Protein AF-A0A1S1YXN0-F1 (afdb_monomer_lite)

Secondary structure (DSSP, 8-state):
------TTHHHHTGGGGSEEEEEEEEEE--SSTT-PEEEEEEEEESSSTT-EEEEEEE-TTS-EEEEEEEEHHHHH--HHHHHTS-HHHHHHHHHHHHHHHHHHHHHHHHHHHHHHHHHHHH--

Radius of gyration: 16.88 Å; chains: 1; bounding box: 51×28×42 Å

Foldseek 3Di:
DDPPDDPPPVVLVVFQVAAFPDKDKDWDPAPDPPATKIWMWTWGHPDQQSTKIWIWIAGSVGDTPDIDIDRSCVQQNDVVVLVVDDPVVSVVSSVVSVVVVSVVVVVVVSVVVVCVVVVVVVVD

pLDDT: mean 74.27, std 15.24, range [34.53, 90.94]

Organism: Flammeovirga pacifica (NCBI:txid915059)

Structure (mmCIF, N/CA/C/O backbone):
data_AF-A0A1S1YXN0-F1
#
_entry.id   AF-A0A1S1YXN0-F1
#
loop_
_atom_site.group_PDB
_atom_site.id
_atom_site.type_symbol
_atom_site.label_atom_id
_atom_site.label_alt_id
_atom_site.label_comp_id
_atom_site.label_asym_id
_atom_site.label_entity_id
_atom_site.label_seq_id
_atom_site.pdbx_PDB_ins_code
_atom_site.Cartn_x
_atom_site.Cartn_y
_atom_site.Cartn_z
_atom_site.occupancy
_atom_site.B_iso_or_equiv
_atom_site.auth_seq_id
_atom_site.auth_comp_id
_atom_site.auth_asym_id
_atom_site.auth_atom_id
_atom_site.pdbx_PDB_model_num
ATOM 1 N N . MET A 1 1 ? -31.146 1.775 -7.530 1.00 36.19 1 MET A N 1
ATOM 2 C CA . MET A 1 1 ? -30.107 0.736 -7.660 1.00 36.19 1 MET A CA 1
ATOM 3 C C . MET A 1 1 ? -29.160 1.227 -8.745 1.00 36.19 1 MET A C 1
ATOM 5 O O . MET A 1 1 ? -29.503 1.141 -9.914 1.00 36.19 1 MET A O 1
ATOM 9 N N . LEU A 1 2 ? -28.087 1.917 -8.356 1.00 34.53 2 LEU A N 1
ATOM 10 C CA . LEU A 1 2 ? -27.076 2.428 -9.284 1.00 34.53 2 LEU A CA 1
ATOM 11 C C . LEU A 1 2 ? -25.987 1.359 -9.385 1.00 34.53 2 LEU A C 1
ATOM 13 O O . LEU A 1 2 ? -25.217 1.175 -8.450 1.00 34.53 2 LEU A O 1
ATOM 17 N N . LEU A 1 3 ? -26.014 0.612 -10.486 1.00 36.56 3 LEU A N 1
ATOM 18 C CA . LEU A 1 3 ? -24.945 -0.279 -10.923 1.00 36.56 3 LEU A CA 1
ATOM 19 C C . LEU A 1 3 ? -23.921 0.579 -11.671 1.00 36.56 3 LEU A C 1
ATOM 21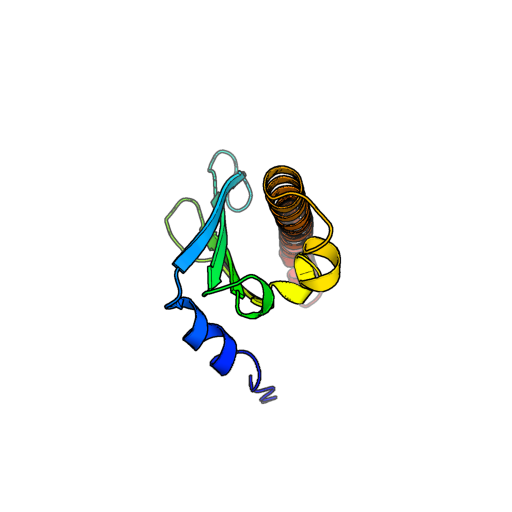 O O . LEU A 1 3 ? -24.098 0.865 -12.852 1.00 36.56 3 LEU A O 1
ATOM 25 N N . LEU A 1 4 ? -22.886 1.023 -10.963 1.00 37.34 4 LEU A N 1
ATOM 26 C CA . LEU A 1 4 ? -21.625 1.445 -11.567 1.00 37.34 4 LEU A CA 1
ATOM 27 C C . LEU A 1 4 ? -20.704 0.216 -11.519 1.00 37.34 4 LEU A C 1
ATOM 29 O O . LEU A 1 4 ? -19.921 0.078 -10.590 1.00 37.34 4 LEU A O 1
ATOM 33 N N . GLY A 1 5 ? -20.901 -0.733 -12.443 1.00 38.31 5 GLY A N 1
ATOM 34 C CA . GLY A 1 5 ? -19.952 -1.835 -12.663 1.00 38.31 5 GLY A CA 1
ATOM 35 C C . GLY A 1 5 ? -18.731 -1.269 -13.392 1.00 38.31 5 GLY A C 1
ATOM 36 O O . GLY A 1 5 ? -18.896 -0.642 -14.436 1.00 38.31 5 GLY A O 1
ATOM 37 N N . SER A 1 6 ? -17.551 -1.234 -12.772 1.00 39.12 6 SER A N 1
ATOM 38 C CA . SER A 1 6 ? -16.636 -2.366 -12.510 1.00 39.12 6 SER A CA 1
ATOM 39 C C . SER A 1 6 ? -15.951 -2.937 -1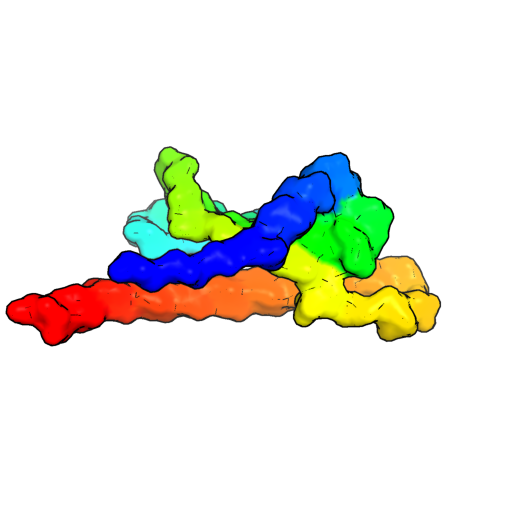3.759 1.00 39.12 6 SER A C 1
ATOM 41 O O . SER A 1 6 ? -15.451 -4.055 -13.723 1.00 39.12 6 SER A O 1
ATOM 43 N N . CYS A 1 7 ? -15.915 -2.195 -14.871 1.00 37.28 7 CYS A N 1
ATOM 44 C CA . CYS A 1 7 ? -15.257 -2.685 -16.086 1.00 37.28 7 CYS A CA 1
ATOM 45 C C . CYS A 1 7 ? -13.716 -2.637 -16.024 1.00 37.28 7 CYS A C 1
ATOM 47 O O . CYS A 1 7 ? -13.081 -3.249 -16.869 1.00 37.28 7 CYS A O 1
ATOM 49 N N . GLU A 1 8 ? -13.126 -1.937 -15.049 1.00 46.72 8 GLU A N 1
ATOM 50 C CA . GLU A 1 8 ? -11.663 -1.837 -14.878 1.00 46.72 8 GLU A CA 1
ATOM 51 C C . GLU A 1 8 ? -11.130 -2.756 -13.759 1.00 46.72 8 GLU A C 1
ATOM 53 O O . GLU A 1 8 ? -9.977 -3.167 -13.787 1.00 46.72 8 GLU A O 1
ATOM 58 N N . GLU A 1 9 ? -11.969 -3.151 -12.794 1.00 47.12 9 GLU A N 1
ATOM 59 C CA . GLU A 1 9 ? -11.536 -3.972 -11.649 1.00 47.12 9 GLU A CA 1
ATOM 60 C C . GLU A 1 9 ? -11.306 -5.453 -12.008 1.00 47.12 9 GLU A C 1
ATOM 62 O O . GLU A 1 9 ? -10.467 -6.111 -11.392 1.00 47.12 9 GLU A O 1
ATOM 67 N N . GLU A 1 10 ? -12.036 -5.995 -12.993 1.00 46.53 10 GLU A N 1
ATOM 68 C CA . GLU A 1 10 ? -11.924 -7.413 -13.384 1.00 46.53 10 GLU A CA 1
ATOM 69 C C . GLU A 1 10 ? -10.627 -7.739 -14.143 1.00 46.53 10 GLU A C 1
ATOM 71 O O . GLU A 1 10 ? -10.157 -8.879 -14.070 1.00 46.53 10 GLU A O 1
ATOM 76 N N . ASP A 1 11 ? -10.029 -6.768 -14.838 1.00 52.84 11 ASP A N 1
ATOM 77 C CA . ASP A 1 11 ? -8.782 -6.988 -15.580 1.00 52.84 11 ASP A CA 1
ATOM 78 C C . ASP A 1 11 ? -7.558 -6.938 -14.650 1.00 52.84 11 ASP A C 1
ATOM 80 O O . ASP A 1 11 ? -6.704 -7.822 -14.725 1.00 52.84 11 ASP A O 1
ATOM 84 N N . LEU A 1 12 ? -7.540 -6.030 -13.667 1.00 52.97 12 LEU A N 1
ATOM 85 C CA . LEU A 1 12 ? -6.438 -5.895 -12.700 1.00 52.97 12 LEU A CA 1
ATOM 86 C C . LEU A 1 12 ? -6.247 -7.130 -11.809 1.00 52.97 12 LEU A C 1
ATOM 88 O O . LEU A 1 12 ? -5.135 -7.439 -11.381 1.00 52.97 12 LEU A O 1
ATOM 92 N N . GLN A 1 13 ? -7.321 -7.873 -11.526 1.00 52.06 13 GLN A N 1
ATOM 93 C CA . GLN A 1 13 ? -7.235 -9.085 -10.707 1.00 52.06 13 GLN A CA 1
ATOM 94 C C . GLN A 1 13 ? -6.552 -10.262 -11.420 1.00 52.06 13 GLN A C 1
ATOM 96 O O . GLN A 1 13 ? -6.026 -11.151 -10.744 1.00 52.06 13 GLN A O 1
ATOM 101 N N . LYS A 1 14 ? -6.533 -10.305 -12.761 1.00 51.06 14 LYS A N 1
ATOM 102 C CA . LYS A 1 14 ? -5.852 -11.382 -13.506 1.00 51.06 14 LYS A CA 1
ATOM 103 C C . LYS A 1 14 ? -4.330 -11.300 -13.402 1.00 51.06 14 LYS A C 1
ATOM 105 O O . LYS A 1 14 ? -3.685 -12.354 -13.390 1.00 51.06 14 LYS A O 1
ATOM 110 N N . ASP A 1 15 ? -3.789 -10.096 -13.248 1.00 54.06 15 ASP A N 1
ATOM 111 C CA . ASP A 1 15 ? -2.344 -9.831 -13.231 1.00 54.06 15 ASP A CA 1
ATOM 112 C C . ASP A 1 15 ? -1.689 -10.097 -11.862 1.00 54.06 15 ASP A C 1
ATOM 114 O O . ASP A 1 15 ? -0.467 -10.183 -11.736 1.00 54.06 15 ASP A O 1
ATOM 118 N N . LEU A 1 16 ? -2.492 -10.396 -10.833 1.00 59.09 16 LEU A N 1
ATOM 119 C CA . LEU A 1 16 ? -2.017 -10.832 -9.510 1.00 59.09 16 LEU A CA 1
ATOM 120 C C . LEU A 1 16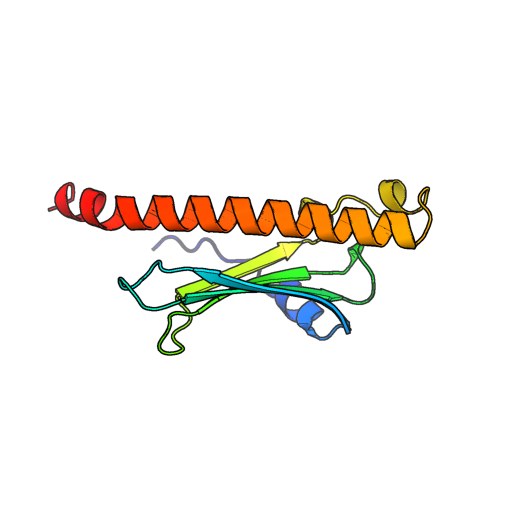 ? -1.324 -12.208 -9.512 1.00 59.09 16 LEU A C 1
ATOM 122 O O . LEU A 1 16 ? -0.775 -12.616 -8.490 1.00 59.09 16 LEU A O 1
ATOM 126 N N . ASN A 1 17 ? -1.355 -12.943 -10.628 1.00 60.47 17 ASN A N 1
ATOM 127 C CA . ASN A 1 17 ? -0.633 -14.212 -10.780 1.00 60.47 17 ASN A CA 1
ATOM 128 C C . ASN A 1 17 ? 0.845 -14.035 -11.188 1.00 60.47 17 ASN A C 1
ATOM 130 O O . ASN A 1 17 ? 1.546 -15.039 -11.341 1.00 60.47 17 ASN A O 1
ATOM 134 N N . GLY A 1 18 ? 1.306 -12.796 -11.391 1.00 64.88 18 GLY A N 1
ATOM 135 C CA . GLY A 1 18 ? 2.697 -12.470 -11.712 1.00 64.88 18 GLY A CA 1
ATOM 136 C C . GLY A 1 18 ? 3.670 -12.650 -10.539 1.00 64.88 18 GLY A C 1
ATOM 137 O O . GLY A 1 18 ? 3.316 -13.096 -9.444 1.00 64.88 18 GLY A O 1
ATOM 138 N N . SER A 1 19 ? 4.936 -12.293 -10.760 1.00 75.25 19 SER A N 1
ATOM 139 C CA . SER A 1 19 ? 5.947 -12.323 -9.697 1.00 75.25 19 SER A CA 1
ATOM 140 C C . SER A 1 19 ? 5.738 -11.169 -8.716 1.00 75.25 19 SER A C 1
ATOM 142 O O . SER A 1 19 ? 5.420 -10.051 -9.112 1.00 75.25 19 SER A O 1
ATOM 144 N N . VAL A 1 20 ? 5.950 -11.413 -7.420 1.00 79.12 20 VAL A N 1
ATOM 145 C CA . VAL A 1 20 ? 5.941 -10.333 -6.424 1.00 79.12 20 VAL A CA 1
ATOM 146 C C . VAL A 1 20 ? 7.227 -9.528 -6.575 1.00 79.12 20 VAL A C 1
ATOM 148 O O . VAL A 1 20 ? 8.309 -10.001 -6.224 1.00 79.12 20 VAL A O 1
ATOM 151 N N . LEU A 1 21 ? 7.100 -8.311 -7.093 1.00 77.25 21 LEU A N 1
ATOM 152 C CA . LEU A 1 21 ? 8.213 -7.389 -7.316 1.00 77.25 21 LEU A CA 1
ATOM 153 C C . LEU A 1 21 ? 8.575 -6.642 -6.032 1.00 77.25 21 LEU A C 1
ATOM 155 O O . LEU A 1 21 ? 9.743 -6.373 -5.758 1.00 77.25 21 LEU A O 1
ATOM 159 N N . TYR A 1 22 ? 7.568 -6.321 -5.220 1.00 79.88 22 TYR A N 1
ATOM 160 C CA . TYR A 1 22 ? 7.748 -5.592 -3.974 1.00 79.88 22 TYR A CA 1
ATOM 161 C C . TYR A 1 22 ? 6.622 -5.903 -2.990 1.00 79.88 22 TYR A C 1
ATOM 163 O O . TYR A 1 22 ? 5.474 -6.125 -3.367 1.00 79.88 22 TYR A O 1
ATOM 171 N N . THR A 1 23 ? 6.923 -5.904 -1.696 1.00 83.56 23 THR A N 1
ATOM 172 C CA . THR A 1 23 ? 5.900 -5.959 -0.648 1.00 83.56 23 THR A CA 1
ATOM 173 C C . THR A 1 23 ? 6.347 -5.137 0.540 1.00 83.56 23 THR A C 1
ATOM 175 O O . THR A 1 23 ? 7.473 -5.281 1.021 1.00 83.56 23 THR A O 1
ATOM 178 N N . LYS A 1 24 ? 5.435 -4.323 1.067 1.00 84.44 24 LYS A N 1
ATOM 179 C CA . LYS A 1 24 ? 5.628 -3.628 2.332 1.00 84.44 24 LYS A CA 1
ATOM 180 C C . LYS A 1 24 ? 4.436 -3.816 3.238 1.00 84.44 24 LYS A C 1
ATOM 182 O O . LYS A 1 24 ? 3.286 -3.746 2.816 1.00 84.44 24 LYS A O 1
ATOM 187 N N . LYS A 1 25 ? 4.756 -4.021 4.510 1.00 86.00 25 LYS A N 1
ATOM 188 C CA . LYS A 1 25 ? 3.810 -4.160 5.605 1.00 86.00 25 LYS A CA 1
ATOM 189 C C . LYS A 1 25 ? 4.207 -3.219 6.733 1.00 86.00 25 LYS A C 1
ATOM 191 O O . LYS A 1 25 ? 5.383 -3.144 7.086 1.00 86.00 25 LYS A O 1
ATOM 196 N N . TYR A 1 26 ? 3.231 -2.541 7.319 1.00 83.62 26 TYR A N 1
ATOM 197 C CA . TYR A 1 26 ? 3.403 -1.794 8.559 1.00 83.62 26 TYR A CA 1
ATOM 198 C C . TYR A 1 26 ? 2.159 -1.907 9.439 1.00 83.62 26 TYR A C 1
ATOM 200 O O . TYR A 1 26 ? 1.100 -2.377 9.019 1.00 83.62 26 TYR A O 1
ATOM 208 N N . GLU A 1 27 ? 2.326 -1.521 10.697 1.00 85.75 27 GLU A N 1
ATOM 209 C CA . GLU A 1 27 ? 1.336 -1.716 11.745 1.00 85.75 27 GLU A CA 1
ATOM 210 C C . GLU A 1 27 ? 0.947 -0.374 12.355 1.00 85.75 27 GLU A C 1
ATOM 212 O O . GLU A 1 27 ? 1.808 0.432 12.713 1.00 85.75 27 GLU A O 1
ATOM 217 N N . LEU A 1 28 ? -0.357 -0.136 12.487 1.00 81.62 28 LEU A N 1
ATOM 218 C CA . LEU A 1 28 ? -0.882 1.100 13.055 1.00 81.62 28 LEU A CA 1
ATOM 219 C C . LEU A 1 28 ? -2.135 0.823 13.884 1.00 81.62 28 LEU A C 1
ATOM 221 O O . LEU A 1 28 ? -2.933 -0.055 13.572 1.00 81.62 28 LEU A O 1
ATOM 225 N N . THR A 1 29 ? -2.319 1.582 14.963 1.00 78.75 29 THR A N 1
ATOM 226 C CA . THR A 1 29 ? -3.544 1.514 15.768 1.00 78.75 29 THR A CA 1
ATOM 227 C C . THR A 1 29 ? -4.633 2.353 15.112 1.00 78.75 29 THR A C 1
ATOM 229 O O . THR A 1 29 ? -4.548 3.582 15.131 1.00 78.75 29 THR A O 1
ATOM 232 N N . TYR A 1 30 ? -5.665 1.709 14.570 1.00 77.62 30 TYR A N 1
ATOM 233 C CA . TYR A 1 30 ? -6.743 2.397 13.864 1.00 77.62 30 TYR A CA 1
ATOM 234 C C . TYR A 1 30 ? -8.139 1.962 14.349 1.00 77.62 30 TYR A C 1
ATOM 236 O O . TYR A 1 30 ? -8.933 2.797 14.780 1.00 77.62 30 TYR A O 1
ATOM 244 N N . SER A 1 31 ? -8.426 0.663 14.371 1.00 77.12 31 SER A N 1
ATOM 245 C CA . SER A 1 31 ? -9.740 0.096 14.688 1.00 77.12 31 SER A CA 1
ATOM 246 C C . SER A 1 31 ? -10.036 0.030 16.187 1.00 77.12 31 SER A C 1
ATOM 248 O O . SER A 1 31 ? -11.181 0.190 16.615 1.00 77.12 31 SER A O 1
ATOM 250 N N . LYS A 1 32 ? -9.013 -0.226 17.010 1.00 77.94 32 LYS A N 1
ATOM 251 C CA . LYS A 1 32 ? -9.144 -0.314 18.465 1.00 77.94 32 LYS A CA 1
ATOM 252 C C . LYS A 1 32 ? -7.889 0.216 19.149 1.00 77.94 32 LYS A C 1
ATOM 254 O O . LYS A 1 32 ? -6.800 -0.227 18.797 1.00 77.94 32 LYS A O 1
ATOM 259 N N . PRO A 1 33 ? -8.018 1.070 20.181 1.00 80.94 33 PRO A N 1
ATOM 260 C CA . PRO A 1 33 ? -6.875 1.520 20.964 1.00 80.94 33 PRO A CA 1
ATOM 261 C C . PRO A 1 33 ? -6.031 0.343 21.460 1.00 80.94 33 PRO A C 1
ATOM 263 O O . PRO A 1 33 ? -6.579 -0.647 21.954 1.00 80.94 33 PRO A O 1
ATOM 266 N N . LEU A 1 34 ? -4.706 0.478 21.360 1.00 85.62 34 LEU A N 1
ATOM 267 C CA . LEU A 1 34 ? -3.712 -0.508 21.808 1.00 85.62 34 LEU A CA 1
ATOM 268 C C . LEU A 1 34 ? -3.689 -1.827 21.017 1.00 85.62 34 LEU A C 1
ATOM 270 O O . LEU A 1 34 ? -3.014 -2.768 21.435 1.00 85.62 34 LEU A O 1
ATOM 274 N N . LYS A 1 35 ? -4.409 -1.926 19.895 1.00 86.38 35 LYS A N 1
ATOM 275 C CA . LYS A 1 35 ? -4.300 -3.054 18.967 1.00 86.38 35 LYS A CA 1
ATOM 276 C C . LYS A 1 35 ? -3.873 -2.563 17.596 1.00 86.38 35 LYS A C 1
ATOM 278 O O . LYS A 1 35 ? -4.334 -1.523 17.140 1.00 86.38 35 LYS A O 1
ATOM 283 N N . LEU A 1 36 ? -2.990 -3.325 16.967 1.00 84.81 36 LEU A N 1
ATOM 284 C CA . LEU A 1 36 ? -2.399 -2.974 15.687 1.00 84.81 36 LEU A CA 1
ATOM 285 C C . LEU A 1 36 ? -3.175 -3.628 14.552 1.00 84.81 36 LEU A C 1
ATOM 287 O O . LEU A 1 36 ? -3.359 -4.844 14.533 1.00 84.81 36 LEU A O 1
ATOM 291 N N . ASP A 1 37 ? -3.612 -2.805 13.613 1.00 86.19 37 ASP A N 1
ATOM 292 C CA . ASP A 1 37 ? -4.103 -3.236 12.318 1.00 86.19 37 ASP A CA 1
ATOM 293 C C . ASP A 1 37 ? -2.921 -3.297 11.346 1.00 86.19 37 ASP A C 1
ATOM 295 O O . ASP A 1 37 ? -1.953 -2.540 11.458 1.00 86.19 37 ASP A O 1
ATOM 299 N N . THR A 1 38 ? -2.985 -4.237 10.413 1.00 89.06 38 THR A N 1
ATOM 300 C CA . THR A 1 38 ? -1.979 -4.436 9.375 1.00 89.06 38 THR A CA 1
ATOM 301 C C . THR A 1 38 ? -2.370 -3.659 8.128 1.00 89.06 38 THR A C 1
ATOM 303 O O . THR A 1 38 ? -3.460 -3.850 7.598 1.00 89.06 38 THR A O 1
ATOM 306 N N . PHE A 1 39 ? -1.443 -2.849 7.633 1.00 88.38 39 PHE A N 1
ATOM 307 C CA . PHE A 1 39 ? -1.514 -2.184 6.340 1.00 88.38 39 PHE A CA 1
ATOM 308 C C . PHE A 1 39 ? -0.460 -2.823 5.442 1.00 88.38 39 PHE A C 1
ATOM 310 O O . PHE A 1 39 ? 0.702 -2.946 5.846 1.00 88.38 39 PHE A O 1
ATOM 317 N N . GLN A 1 40 ? -0.850 -3.259 4.250 1.00 88.00 40 GLN A N 1
ATOM 318 C CA . GLN A 1 40 ? 0.045 -3.964 3.338 1.00 88.00 40 GLN A CA 1
ATOM 319 C C . GLN A 1 40 ? -0.172 -3.498 1.904 1.00 88.00 40 GLN A C 1
ATOM 321 O O . GLN A 1 40 ? -1.310 -3.457 1.455 1.00 88.00 40 GLN A O 1
ATOM 326 N N . ALA A 1 41 ? 0.911 -3.212 1.179 1.00 86.81 41 ALA A N 1
ATOM 327 C CA . ALA A 1 41 ? 0.893 -3.139 -0.281 1.00 86.81 41 ALA A CA 1
ATOM 328 C C . ALA A 1 41 ? 1.828 -4.182 -0.882 1.00 86.81 41 ALA A C 1
ATOM 330 O O . ALA A 1 41 ? 2.944 -4.382 -0.391 1.00 86.81 41 ALA A O 1
ATOM 331 N N . SER A 1 42 ? 1.374 -4.811 -1.958 1.00 87.62 42 SER A N 1
ATOM 332 C CA . SER A 1 42 ? 2.116 -5.818 -2.709 1.00 87.62 42 SER A CA 1
ATOM 333 C C . SER A 1 42 ? 2.071 -5.446 -4.186 1.00 87.62 42 SER A C 1
ATOM 335 O O . SER A 1 42 ? 0.993 -5.333 -4.756 1.00 87.62 42 SER A O 1
ATOM 337 N N . LEU A 1 43 ? 3.232 -5.230 -4.789 1.00 85.56 43 LEU A N 1
ATOM 338 C CA . LEU A 1 43 ? 3.380 -4.980 -6.215 1.00 85.56 43 LEU A CA 1
ATO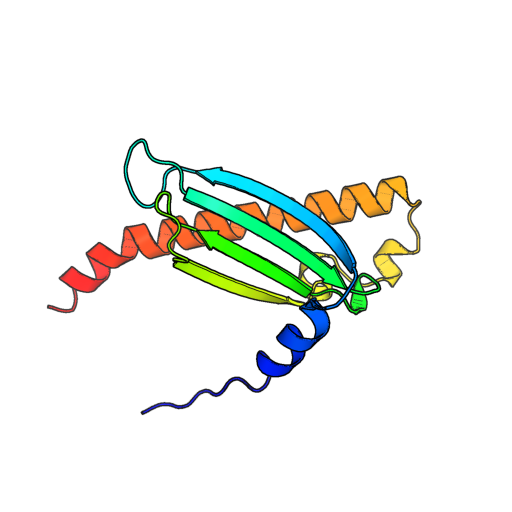M 339 C C . LEU A 1 43 ? 3.631 -6.316 -6.913 1.00 85.56 43 LEU A C 1
ATOM 341 O O . LEU A 1 43 ? 4.621 -6.985 -6.600 1.00 85.56 43 LEU A O 1
ATOM 345 N N . THR A 1 44 ? 2.749 -6.702 -7.829 1.00 86.62 44 THR A N 1
ATOM 346 C CA . THR A 1 44 ? 2.796 -8.008 -8.504 1.00 86.62 44 THR A CA 1
ATOM 347 C C . THR A 1 44 ? 2.681 -7.821 -10.008 1.00 86.62 44 THR A C 1
ATOM 349 O O . THR A 1 44 ? 1.818 -7.071 -10.445 1.00 86.62 44 THR A O 1
ATOM 352 N N . GLY A 1 45 ? 3.545 -8.470 -10.786 1.00 80.88 45 GLY A N 1
ATOM 353 C CA . GLY A 1 45 ? 3.572 -8.370 -12.248 1.00 80.88 45 GLY A CA 1
ATOM 354 C C . GLY A 1 45 ? 4.857 -8.947 -12.839 1.00 80.88 45 GLY A C 1
ATOM 355 O O . GLY A 1 45 ? 5.729 -9.417 -12.103 1.00 80.88 45 GLY A O 1
ATOM 356 N N . ASP A 1 46 ? 4.972 -8.918 -14.164 1.00 75.62 46 ASP A N 1
ATOM 357 C CA . ASP A 1 46 ? 6.183 -9.359 -14.873 1.00 75.62 46 ASP A CA 1
ATOM 358 C C . ASP A 1 46 ? 7.203 -8.217 -15.021 1.00 75.62 46 ASP A C 1
ATOM 360 O O . ASP A 1 46 ? 8.414 -8.437 -14.938 1.00 75.62 46 ASP A O 1
ATOM 364 N N . ASP A 1 47 ? 6.712 -6.989 -15.176 1.00 74.25 47 ASP A N 1
ATOM 365 C CA . ASP A 1 47 ? 7.475 -5.742 -15.199 1.00 74.25 47 ASP A CA 1
ATOM 366 C C . ASP A 1 47 ? 6.664 -4.604 -14.552 1.00 74.25 47 ASP A C 1
ATOM 368 O O . ASP A 1 47 ? 5.541 -4.811 -14.099 1.00 74.25 47 ASP A O 1
ATOM 372 N N . LEU A 1 48 ? 7.233 -3.397 -14.459 1.00 71.62 48 LEU A N 1
ATOM 373 C CA . LEU A 1 48 ? 6.573 -2.280 -13.773 1.00 71.62 48 LEU A CA 1
ATOM 374 C C . LEU A 1 48 ? 5.309 -1.797 -14.490 1.00 71.62 48 LEU A C 1
ATOM 376 O O . LEU A 1 48 ? 4.334 -1.471 -13.816 1.00 71.62 48 LEU A O 1
ATOM 380 N N . ASN A 1 49 ? 5.302 -1.811 -15.822 1.00 72.25 49 ASN A N 1
ATOM 381 C CA . ASN A 1 49 ? 4.164 -1.361 -16.628 1.00 72.25 49 ASN A CA 1
ATOM 382 C C . ASN A 1 49 ? 2.982 -2.334 -16.565 1.00 72.25 49 ASN A C 1
ATOM 384 O O . ASN A 1 49 ? 1.837 -1.927 -16.706 1.00 72.25 49 ASN A O 1
ATOM 388 N N . SER A 1 50 ? 3.266 -3.620 -16.376 1.00 77.62 50 SER A N 1
ATOM 389 C CA . SER A 1 50 ? 2.275 -4.688 -16.215 1.00 77.62 50 SER A CA 1
ATOM 390 C C . SER A 1 50 ? 2.013 -5.038 -14.752 1.00 77.62 50 SER A C 1
ATOM 392 O O . SER A 1 50 ? 1.318 -6.011 -14.462 1.00 77.62 50 SER A O 1
ATOM 394 N N . SER A 1 51 ? 2.594 -4.285 -13.813 1.00 84.38 51 SER A N 1
ATOM 395 C CA . SER A 1 51 ? 2.417 -4.567 -12.396 1.00 84.38 51 SER A CA 1
ATOM 396 C C . SER A 1 51 ? 1.184 -3.885 -11.822 1.00 84.38 51 SER A C 1
ATOM 398 O O . SER A 1 51 ? 0.827 -2.758 -12.162 1.00 84.38 51 SER A O 1
ATOM 400 N N . VAL A 1 52 ? 0.551 -4.583 -10.890 1.00 88.00 52 VAL A N 1
ATOM 401 C CA . VAL A 1 52 ? -0.579 -4.094 -10.113 1.00 88.00 52 VAL A CA 1
ATOM 402 C C . VAL A 1 52 ? -0.136 -3.967 -8.668 1.00 88.00 52 VAL A C 1
ATOM 404 O O . VAL A 1 52 ? 0.465 -4.878 -8.086 1.00 88.00 52 VAL A O 1
ATOM 407 N N . LEU A 1 53 ? -0.444 -2.823 -8.068 1.00 88.94 53 LEU A N 1
ATOM 408 C CA . LEU A 1 53 ? -0.297 -2.618 -6.642 1.00 88.94 53 LEU A CA 1
ATOM 409 C C . LEU A 1 53 ? -1.585 -3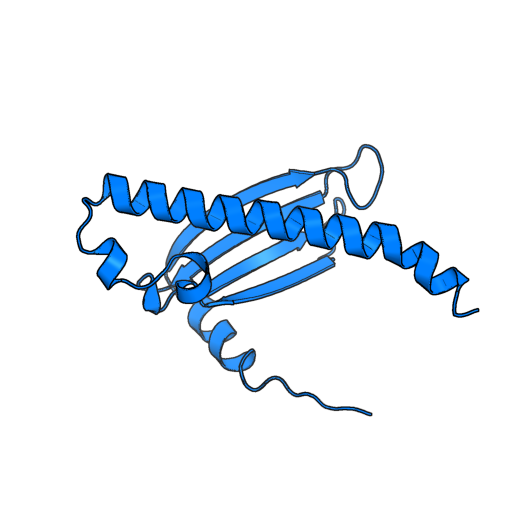.038 -5.932 1.00 88.94 53 LEU A C 1
ATOM 411 O O . LEU A 1 53 ? -2.634 -2.416 -6.072 1.00 88.94 53 LEU A O 1
ATOM 415 N N . HIS A 1 54 ? -1.484 -4.092 -5.132 1.00 90.75 54 HIS A N 1
ATOM 416 C CA . HIS A 1 54 ? -2.543 -4.583 -4.261 1.00 90.75 54 HIS A CA 1
ATOM 417 C C . HIS A 1 54 ? -2.359 -4.023 -2.856 1.00 90.75 54 HIS A C 1
ATOM 419 O O . HIS A 1 54 ? -1.419 -4.406 -2.156 1.00 90.75 54 HIS A O 1
ATOM 425 N N . PHE A 1 55 ? -3.245 -3.125 -2.432 1.00 88.75 55 PHE A N 1
ATOM 426 C CA . PHE A 1 55 ? -3.232 -2.531 -1.099 1.00 88.75 55 PHE A CA 1
ATOM 427 C C . PHE A 1 55 ? -4.376 -3.071 -0.238 1.00 88.75 55 PHE A C 1
ATOM 429 O O . PHE A 1 55 ? -5.527 -3.112 -0.660 1.00 88.75 55 PHE A O 1
ATOM 436 N N . THR A 1 56 ? -4.065 -3.461 0.997 1.00 88.88 56 THR A N 1
ATOM 437 C CA . THR A 1 56 ? -5.025 -4.030 1.944 1.00 88.88 56 THR A CA 1
ATOM 438 C C . THR A 1 56 ? -4.863 -3.454 3.342 1.00 88.88 56 THR A C 1
ATOM 440 O O . THR A 1 56 ? -3.763 -3.116 3.793 1.00 88.88 56 THR A O 1
ATOM 443 N N . ILE A 1 57 ? -5.984 -3.403 4.063 1.00 86.81 57 ILE A N 1
ATOM 444 C CA . ILE A 1 57 ? -6.017 -3.130 5.499 1.00 86.81 57 ILE A CA 1
ATOM 445 C C . ILE A 1 57 ? -6.716 -4.287 6.187 1.00 86.81 57 ILE A C 1
ATOM 447 O O . ILE A 1 57 ? -7.900 -4.544 5.968 1.00 86.81 57 ILE A O 1
ATOM 451 N N . THR A 1 58 ? -5.987 -4.959 7.066 1.00 89.25 58 THR A N 1
ATOM 452 C CA . THR A 1 58 ? -6.488 -6.070 7.868 1.00 89.25 58 THR A CA 1
ATOM 453 C C . THR A 1 58 ? -6.533 -5.655 9.327 1.00 89.25 58 THR A C 1
ATOM 455 O O . THR A 1 58 ? -5.526 -5.253 9.910 1.00 89.25 58 THR A O 1
ATOM 458 N N . ARG A 1 59 ? -7.705 -5.768 9.944 1.00 88.19 59 ARG A N 1
ATOM 459 C CA . ARG A 1 59 ? -7.896 -5.487 11.364 1.00 88.19 59 ARG A CA 1
ATOM 460 C C . ARG A 1 59 ? -7.071 -6.441 12.229 1.00 88.19 59 ARG A C 1
ATOM 462 O O . ARG A 1 59 ? -6.816 -7.572 11.827 1.00 88.19 59 ARG A O 1
ATOM 469 N N . TYR A 1 60 ? -6.744 -6.044 13.458 1.00 89.38 60 TYR A N 1
ATOM 470 C CA . TYR A 1 60 ? -6.013 -6.878 14.430 1.00 89.38 60 TYR A CA 1
ATOM 471 C C . TYR A 1 60 ? -6.562 -8.308 14.644 1.00 89.38 60 TYR A C 1
ATOM 473 O O . TYR A 1 60 ? -5.866 -9.152 15.202 1.00 89.38 60 TYR A O 1
ATOM 481 N N . ASP A 1 61 ? -7.830 -8.576 14.311 1.00 90.94 61 ASP A N 1
ATOM 482 C CA . ASP A 1 61 ? -8.480 -9.888 14.434 1.00 90.94 61 ASP A CA 1
ATOM 483 C C . ASP A 1 61 ? -8.541 -10.673 13.112 1.00 90.94 61 ASP A C 1
ATOM 485 O O . ASP A 1 61 ? -9.192 -11.713 13.050 1.00 90.94 61 ASP A O 1
ATOM 489 N N . GLY A 1 62 ? -7.861 -10.192 12.070 1.00 89.00 62 GLY A N 1
ATOM 490 C CA . GLY A 1 62 ? -7.768 -10.838 10.762 1.00 89.00 62 GLY A CA 1
ATOM 491 C C . GLY A 1 62 ? -8.865 -10.448 9.773 1.00 89.00 62 GLY A C 1
ATOM 492 O O . GLY A 1 62 ? -8.879 -10.967 8.662 1.00 89.00 62 GLY A O 1
ATOM 493 N N . VAL A 1 63 ? -9.786 -9.550 10.133 1.00 88.75 63 VAL A N 1
ATOM 494 C CA . VAL A 1 63 ? -10.846 -9.113 9.211 1.00 88.75 63 VAL A CA 1
ATOM 495 C C . VAL A 1 63 ? -10.308 -8.104 8.196 1.00 88.75 63 VAL A C 1
ATOM 497 O O . VAL A 1 63 ? -9.783 -7.063 8.586 1.00 88.75 63 VAL A O 1
ATOM 500 N N . LEU A 1 64 ? -10.496 -8.383 6.903 1.00 87.62 64 LEU A N 1
ATOM 501 C CA . LEU A 1 64 ? -10.223 -7.440 5.817 1.00 87.62 64 LEU A CA 1
ATOM 502 C C . LEU A 1 64 ? -11.203 -6.262 5.900 1.00 87.62 64 LEU A C 1
ATOM 504 O O . LEU A 1 64 ? -12.420 -6.446 5.858 1.00 87.62 64 LEU A O 1
ATOM 508 N N . LEU A 1 65 ? -10.667 -5.057 6.068 1.00 83.12 65 LEU A N 1
ATOM 509 C CA . LEU A 1 65 ? -11.440 -3.817 6.165 1.00 83.12 65 LEU A CA 1
ATOM 510 C C . LEU A 1 65 ? -11.474 -3.055 4.843 1.00 83.12 65 LEU A C 1
ATOM 512 O O . LEU A 1 65 ? -12.443 -2.348 4.578 1.00 83.12 65 LEU A O 1
ATOM 516 N N . TYR A 1 66 ? -10.404 -3.168 4.061 1.00 84.50 66 TYR A N 1
ATOM 517 C CA . TYR A 1 66 ? -10.216 -2.438 2.819 1.00 84.50 66 TYR A CA 1
ATOM 518 C C . TYR A 1 66 ? -9.301 -3.217 1.883 1.00 84.50 66 TYR A C 1
ATOM 520 O O . TYR A 1 66 ? -8.329 -3.824 2.342 1.00 84.50 66 TYR A O 1
ATOM 528 N N . GLU A 1 67 ? -9.605 -3.152 0.594 1.00 88.44 67 GLU A N 1
ATOM 529 C CA . GLU A 1 67 ? -8.828 -3.730 -0.492 1.00 88.44 67 GLU A CA 1
ATOM 530 C C . GLU A 1 67 ? -8.957 -2.828 -1.719 1.00 88.44 67 GLU A C 1
ATOM 532 O O . GLU A 1 67 ? -10.049 -2.356 -2.032 1.00 88.44 67 GLU A O 1
ATOM 537 N N . GLU A 1 68 ? -7.834 -2.567 -2.376 1.00 86.31 68 GLU A N 1
ATOM 538 C CA . GLU A 1 68 ? -7.760 -1.766 -3.592 1.00 86.31 68 GLU A CA 1
ATOM 539 C C . GLU A 1 68 ? -6.669 -2.325 -4.505 1.00 86.31 68 GLU A C 1
ATOM 541 O O . GLU A 1 68 ? -5.601 -2.741 -4.042 1.00 86.31 68 GLU A O 1
ATOM 546 N N . TYR A 1 69 ? -6.951 -2.299 -5.803 1.00 89.06 69 TYR A N 1
ATOM 547 C CA . TYR A 1 69 ? -6.010 -2.617 -6.867 1.00 89.06 69 TYR A CA 1
ATOM 548 C C . TYR A 1 69 ? -5.754 -1.345 -7.658 1.00 89.06 69 TYR A C 1
ATOM 550 O O . TYR A 1 69 ? -6.699 -0.659 -8.043 1.00 89.06 69 TYR A O 1
ATOM 558 N N . VAL A 1 70 ? -4.483 -1.013 -7.857 1.00 88.44 70 VAL A N 1
ATOM 559 C CA . VAL A 1 70 ? -4.075 0.200 -8.563 1.00 88.44 70 VAL A CA 1
ATOM 560 C C . VAL A 1 70 ? -3.027 -0.159 -9.601 1.00 88.44 70 VAL A C 1
ATOM 562 O O . VAL A 1 70 ? -2.072 -0.870 -9.286 1.00 88.44 70 VAL A O 1
ATOM 565 N N . ASP A 1 71 ? -3.181 0.374 -10.810 1.00 87.19 71 ASP A N 1
ATOM 566 C CA . ASP A 1 71 ? -2.145 0.318 -11.839 1.00 87.19 71 ASP A CA 1
ATOM 567 C C . ASP A 1 71 ? -0.839 0.892 -11.301 1.00 87.19 71 ASP A C 1
ATOM 569 O O . ASP A 1 71 ? -0.786 2.047 -10.855 1.00 87.19 71 ASP A O 1
ATOM 573 N N . ALA A 1 72 ? 0.232 0.105 -11.346 1.00 83.56 72 ALA A N 1
ATOM 574 C CA . ALA A 1 72 ? 1.506 0.528 -10.793 1.00 83.56 72 ALA A CA 1
ATOM 575 C C . ALA A 1 72 ? 2.077 1.755 -11.501 1.00 83.56 72 ALA A C 1
ATOM 577 O O . ALA A 1 72 ? 2.655 2.607 -10.831 1.00 83.56 72 ALA A O 1
ATOM 578 N N . GLU A 1 73 ? 1.859 1.890 -12.812 1.00 86.19 73 GLU A N 1
ATOM 579 C CA . GLU A 1 73 ? 2.274 3.056 -13.602 1.00 86.19 73 GLU A CA 1
ATOM 580 C C . GLU A 1 73 ? 1.757 4.370 -12.987 1.00 86.19 73 GLU A C 1
ATOM 582 O O . GLU A 1 73 ? 2.491 5.353 -12.897 1.00 86.19 73 GLU A O 1
ATOM 587 N N . SER A 1 74 ? 0.531 4.380 -12.449 1.00 85.81 74 SER A N 1
ATOM 588 C CA . SER A 1 74 ? -0.065 5.577 -11.833 1.00 85.81 74 SER A CA 1
ATOM 589 C C . SER A 1 74 ? 0.627 6.031 -10.538 1.00 85.81 74 SER A C 1
ATOM 591 O O . SER A 1 74 ? 0.527 7.198 -10.153 1.00 85.81 74 SER A O 1
ATOM 593 N N . ILE A 1 75 ? 1.338 5.123 -9.864 1.00 84.88 75 ILE A N 1
ATOM 594 C CA . ILE A 1 75 ? 2.050 5.376 -8.604 1.00 84.88 75 ILE A CA 1
ATOM 595 C C . ILE A 1 75 ? 3.549 5.548 -8.861 1.00 84.88 75 ILE A C 1
ATOM 597 O O . ILE A 1 75 ? 4.202 6.433 -8.303 1.00 84.88 75 ILE A O 1
ATOM 601 N N . ILE A 1 76 ? 4.107 4.662 -9.679 1.00 83.56 76 ILE A N 1
ATOM 602 C CA . ILE A 1 76 ? 5.540 4.488 -9.892 1.00 83.56 76 ILE A CA 1
ATOM 603 C C . ILE A 1 76 ? 6.036 5.336 -11.063 1.00 83.56 76 ILE A C 1
ATOM 605 O O . ILE A 1 76 ? 7.200 5.723 -11.025 1.00 83.56 76 ILE A O 1
ATOM 609 N N . GLY A 1 77 ? 5.185 5.731 -12.013 1.00 77.81 77 GLY A N 1
ATOM 610 C CA . GLY A 1 77 ? 5.562 6.394 -13.269 1.00 77.81 77 GLY A CA 1
ATOM 611 C C . GLY A 1 77 ? 5.837 5.405 -14.404 1.00 77.81 77 GLY A C 1
ATOM 612 O O . GLY A 1 77 ? 5.854 4.196 -14.172 1.00 77.81 77 GLY A O 1
ATOM 613 N N . ASP A 1 78 ? 6.044 5.930 -15.615 1.00 75.44 78 ASP A N 1
ATOM 614 C CA . ASP A 1 78 ? 6.332 5.109 -16.793 1.00 75.44 78 ASP A CA 1
ATOM 615 C C . ASP A 1 78 ? 7.755 4.521 -16.761 1.00 75.44 78 ASP A C 1
ATOM 617 O O . ASP A 1 78 ? 8.658 4.992 -16.061 1.00 75.44 78 ASP A O 1
ATOM 621 N N . ASP A 1 79 ? 7.950 3.447 -17.520 1.00 69.81 79 ASP A N 1
ATOM 622 C CA . ASP A 1 79 ? 9.241 2.786 -17.705 1.00 69.81 79 ASP A CA 1
ATOM 623 C C . ASP A 1 79 ? 10.325 3.709 -18.270 1.00 69.81 79 ASP A C 1
ATOM 625 O O . ASP A 1 79 ? 11.483 3.621 -17.866 1.00 69.81 79 ASP A O 1
ATOM 629 N N . LYS A 1 80 ? 9.971 4.638 -19.160 1.00 70.19 80 LYS A N 1
ATOM 630 C CA . LYS A 1 80 ? 10.923 5.563 -19.796 1.00 70.19 80 LYS A CA 1
ATOM 631 C C . LYS A 1 80 ? 11.607 6.476 -18.791 1.00 70.19 80 LYS A C 1
ATOM 633 O O . LYS A 1 80 ? 12.804 6.744 -18.932 1.00 70.19 80 LYS A O 1
ATOM 638 N N . ASP A 1 81 ? 10.877 6.941 -17.784 1.00 68.94 81 ASP A N 1
ATOM 639 C CA . ASP A 1 81 ? 11.435 7.726 -16.688 1.00 68.94 81 ASP A CA 1
ATOM 640 C C . ASP A 1 81 ? 12.432 6.901 -15.853 1.00 68.94 81 ASP A C 1
ATOM 642 O O . ASP A 1 81 ? 13.388 7.451 -15.294 1.00 68.94 81 ASP A O 1
ATOM 646 N N . LEU A 1 82 ? 12.254 5.578 -15.796 1.00 72.94 82 LEU A N 1
ATOM 647 C CA . LEU A 1 82 ? 13.081 4.658 -15.015 1.00 72.94 82 LEU A CA 1
ATOM 648 C C . LEU A 1 82 ? 14.284 4.121 -15.795 1.00 72.94 82 LEU A C 1
ATOM 650 O O . LEU A 1 82 ? 15.364 4.004 -15.218 1.00 72.94 82 LEU A O 1
ATOM 654 N N . ASP A 1 83 ? 14.152 3.869 -17.095 1.00 72.50 83 ASP A N 1
ATOM 655 C CA . ASP A 1 83 ? 15.168 3.254 -17.967 1.00 72.50 83 ASP A CA 1
ATOM 656 C C . ASP A 1 83 ? 16.473 4.058 -18.070 1.00 72.50 83 ASP A C 1
ATOM 658 O O . ASP A 1 83 ? 17.519 3.540 -18.464 1.00 72.50 83 ASP A O 1
ATOM 662 N N . THR A 1 84 ? 16.432 5.339 -17.704 1.00 78.12 84 THR A N 1
ATOM 663 C CA . THR A 1 84 ? 17.610 6.218 -17.685 1.00 78.12 84 THR A CA 1
ATOM 664 C C . THR A 1 84 ? 18.446 6.103 -16.408 1.00 78.12 84 THR A C 1
ATOM 666 O O . THR A 1 84 ? 19.575 6.600 -16.363 1.00 78.12 84 THR A O 1
ATOM 669 N N . LEU A 1 85 ? 17.905 5.459 -15.372 1.00 79.81 85 LEU A N 1
ATOM 670 C CA . LEU A 1 85 ? 18.527 5.286 -14.066 1.00 79.81 85 LEU A CA 1
ATOM 671 C C . LEU A 1 85 ? 19.236 3.932 -13.976 1.00 79.81 85 LEU A C 1
ATOM 673 O O . LEU A 1 85 ? 18.838 2.950 -14.596 1.00 79.81 85 LEU A O 1
ATOM 677 N N . ASP A 1 86 ? 20.284 3.858 -13.158 1.00 86.25 86 ASP A N 1
ATOM 678 C CA . ASP A 1 86 ? 20.852 2.569 -12.773 1.00 86.25 86 ASP A CA 1
ATOM 679 C C . ASP A 1 86 ? 19.879 1.781 -11.874 1.00 86.25 86 ASP A C 1
ATOM 681 O O . ASP A 1 86 ? 19.010 2.356 -11.216 1.00 86.25 86 ASP A O 1
ATOM 685 N N . ILE A 1 87 ? 20.056 0.458 -11.816 1.00 80.12 87 ILE A N 1
ATOM 686 C CA . ILE A 1 87 ? 19.147 -0.470 -11.122 1.00 80.12 87 ILE A CA 1
ATOM 687 C C . ILE A 1 87 ? 18.960 -0.102 -9.639 1.00 80.12 87 ILE A C 1
ATOM 689 O O . ILE A 1 87 ? 17.853 -0.207 -9.106 1.00 80.12 87 ILE A O 1
ATOM 693 N N . ASP A 1 88 ? 20.011 0.358 -8.952 1.00 83.12 88 ASP A N 1
ATOM 694 C CA . ASP A 1 88 ? 19.906 0.721 -7.535 1.00 83.12 88 ASP A CA 1
ATOM 695 C C . ASP A 1 88 ? 19.070 1.995 -7.354 1.00 83.12 88 ASP A C 1
ATOM 697 O O . ASP A 1 88 ? 18.258 2.089 -6.425 1.00 83.12 88 ASP A O 1
ATOM 701 N N . SER A 1 89 ? 19.236 2.969 -8.249 1.00 85.00 89 SER A N 1
ATOM 702 C CA . SER A 1 89 ? 18.433 4.194 -8.272 1.00 85.00 89 SER A CA 1
ATOM 703 C C . SER A 1 89 ? 16.970 3.920 -8.635 1.00 85.00 89 SER A C 1
ATOM 705 O O . SER A 1 89 ? 16.082 4.469 -7.977 1.00 85.00 89 SER A O 1
ATOM 707 N N . GLN A 1 90 ? 16.706 3.035 -9.603 1.00 80.25 90 GLN A N 1
ATOM 708 C CA . GLN A 1 90 ? 15.350 2.588 -9.952 1.00 80.25 90 GLN A CA 1
ATOM 709 C C . GLN A 1 90 ? 14.651 1.970 -8.737 1.00 80.25 90 GLN A C 1
ATOM 711 O O . GLN A 1 90 ? 13.578 2.420 -8.336 1.00 80.25 90 GLN A O 1
ATOM 716 N N . ASN A 1 91 ? 15.303 1.008 -8.077 1.00 79.38 91 ASN A N 1
ATOM 717 C CA . ASN A 1 91 ? 14.755 0.337 -6.899 1.00 79.38 91 ASN A CA 1
ATOM 718 C C . ASN A 1 91 ? 14.444 1.322 -5.767 1.00 79.38 91 ASN A C 1
ATOM 720 O O . ASN A 1 91 ? 13.371 1.272 -5.167 1.00 79.38 91 ASN A O 1
ATOM 724 N N . ARG A 1 92 ? 15.347 2.269 -5.485 1.00 84.25 92 ARG A N 1
ATOM 725 C CA . ARG A 1 92 ? 15.107 3.304 -4.464 1.00 84.25 92 ARG A CA 1
ATOM 726 C C . ARG A 1 92 ? 13.916 4.191 -4.802 1.00 84.25 92 ARG A C 1
ATOM 728 O O . ARG A 1 92 ? 13.153 4.538 -3.900 1.00 84.25 92 ARG A O 1
ATOM 735 N N . LEU A 1 93 ? 13.764 4.564 -6.068 1.00 83.69 93 LEU A N 1
ATOM 736 C CA . LEU A 1 93 ? 12.666 5.413 -6.509 1.00 83.69 93 LEU A CA 1
ATOM 737 C C . LEU A 1 93 ? 11.323 4.686 -6.399 1.00 83.69 93 LEU A C 1
ATOM 739 O O . LEU A 1 93 ? 10.390 5.249 -5.830 1.00 83.69 93 LEU A O 1
ATOM 743 N N . ILE A 1 94 ? 11.252 3.431 -6.852 1.00 82.75 94 ILE A N 1
ATOM 744 C CA . ILE A 1 94 ? 10.070 2.565 -6.716 1.00 82.75 94 ILE A CA 1
ATOM 745 C C . ILE A 1 94 ? 9.670 2.454 -5.246 1.00 82.75 94 ILE A C 1
ATOM 747 O O . ILE A 1 94 ? 8.532 2.752 -4.887 1.00 82.75 94 ILE A O 1
ATOM 751 N N . HIS A 1 95 ? 10.627 2.113 -4.379 1.00 83.94 95 HIS A N 1
ATOM 752 C CA . HIS A 1 95 ? 10.387 2.016 -2.942 1.00 83.94 95 HIS A CA 1
ATOM 753 C C . HIS A 1 95 ? 9.859 3.335 -2.375 1.00 83.94 95 HIS A C 1
ATOM 755 O O . HIS A 1 95 ? 8.875 3.331 -1.645 1.00 83.94 95 HIS A O 1
ATOM 761 N N . SER A 1 96 ? 10.471 4.467 -2.728 1.00 86.06 96 SER A N 1
ATOM 762 C CA . SER A 1 96 ? 10.035 5.773 -2.235 1.00 86.06 96 SER A CA 1
ATOM 763 C C . SER A 1 96 ? 8.634 6.152 -2.716 1.00 86.06 96 SER A C 1
ATOM 765 O O . SER A 1 96 ? 7.876 6.729 -1.940 1.00 86.06 96 SER A O 1
ATOM 767 N N . ARG A 1 97 ? 8.278 5.866 -3.974 1.00 87.06 97 ARG A N 1
ATOM 768 C CA . ARG A 1 97 ? 6.958 6.202 -4.532 1.00 87.06 97 ARG A CA 1
ATOM 769 C C . ARG A 1 97 ? 5.860 5.341 -3.916 1.00 87.06 97 ARG A C 1
ATOM 771 O O . ARG A 1 97 ? 4.845 5.878 -3.476 1.00 87.06 97 ARG A O 1
ATOM 778 N N . VAL A 1 98 ? 6.100 4.036 -3.793 1.00 83.62 98 VAL A N 1
ATOM 779 C CA . VAL A 1 98 ? 5.174 3.121 -3.114 1.00 83.62 98 VAL A CA 1
ATOM 780 C C . VAL A 1 98 ? 5.037 3.475 -1.629 1.00 83.62 98 VAL A C 1
ATOM 782 O O . VAL A 1 98 ? 3.930 3.457 -1.095 1.00 83.62 98 VAL A O 1
ATOM 785 N N . ASP A 1 99 ? 6.127 3.869 -0.967 1.00 82.94 99 ASP A N 1
ATOM 786 C CA . ASP A 1 99 ? 6.106 4.321 0.427 1.00 82.94 99 ASP A CA 1
ATOM 787 C C . ASP A 1 99 ? 5.245 5.573 0.624 1.00 82.94 99 ASP A C 1
ATOM 789 O O . ASP A 1 99 ? 4.443 5.615 1.559 1.00 82.94 99 ASP A O 1
ATOM 793 N N . ASN A 1 100 ? 5.374 6.561 -0.264 1.00 84.00 100 ASN A N 1
ATOM 794 C CA . ASN A 1 100 ? 4.562 7.778 -0.220 1.00 84.00 100 ASN A CA 1
ATOM 795 C C . ASN A 1 100 ? 3.079 7.461 -0.444 1.00 84.00 100 ASN A C 1
ATOM 797 O O . ASN A 1 100 ? 2.236 7.884 0.342 1.00 84.00 100 ASN A O 1
ATOM 801 N N . PHE A 1 101 ? 2.763 6.642 -1.453 1.00 84.75 101 PHE A N 1
ATOM 802 C CA . PHE A 1 101 ? 1.393 6.193 -1.711 1.00 84.75 101 PHE A CA 1
ATOM 803 C C . PHE A 1 101 ? 0.774 5.507 -0.486 1.00 84.75 101 PHE A C 1
ATOM 805 O O . PHE A 1 101 ? -0.358 5.799 -0.095 1.00 84.75 101 PHE A O 1
ATOM 812 N N . LEU A 1 102 ? 1.531 4.611 0.150 1.00 78.38 102 LEU A N 1
ATOM 813 C CA . LEU A 1 102 ? 1.104 3.902 1.351 1.00 78.38 102 LEU A CA 1
ATOM 814 C C . LEU A 1 102 ? 0.815 4.847 2.515 1.00 78.38 102 LEU A C 1
ATOM 816 O O . LEU A 1 102 ? -0.162 4.636 3.240 1.00 78.38 102 LEU A O 1
ATOM 820 N N . GLN A 1 103 ? 1.663 5.856 2.712 1.00 76.69 103 GLN A N 1
ATOM 821 C CA . GLN A 1 103 ? 1.471 6.849 3.758 1.00 76.69 103 GLN A CA 1
ATOM 822 C C . GLN A 1 103 ? 0.201 7.670 3.495 1.00 76.69 103 GLN A C 1
ATOM 824 O O . GLN A 1 103 ? -0.676 7.706 4.362 1.00 76.69 103 GLN A O 1
ATOM 829 N N . ASP A 1 104 ? 0.046 8.217 2.289 1.00 81.75 104 ASP A N 1
ATOM 830 C CA . ASP A 1 104 ? -1.104 9.044 1.904 1.00 81.75 104 ASP A CA 1
ATOM 831 C C . ASP A 1 104 ? -2.432 8.284 2.049 1.00 81.75 104 ASP A C 1
ATOM 833 O O . ASP A 1 104 ? -3.407 8.795 2.612 1.00 81.75 104 ASP A O 1
ATOM 837 N N . LYS A 1 105 ? -2.475 7.020 1.606 1.00 79.88 105 LYS A N 1
ATOM 838 C CA . LYS A 1 105 ? -3.667 6.166 1.737 1.00 79.88 105 LYS A CA 1
ATOM 839 C C . LYS A 1 105 ? -4.020 5.890 3.192 1.00 79.88 105 LYS A C 1
ATOM 841 O O . LYS A 1 105 ? -5.198 5.928 3.550 1.00 79.88 105 LYS A O 1
ATOM 846 N N . SER A 1 106 ? -3.025 5.646 4.045 1.00 72.00 106 SER A N 1
ATOM 847 C CA . SER A 1 106 ? -3.269 5.411 5.471 1.00 72.00 106 SER A CA 1
ATOM 848 C C . SER A 1 106 ? -3.880 6.631 6.152 1.00 72.00 106 SER A C 1
ATOM 850 O O . SER A 1 106 ? -4.858 6.500 6.888 1.00 72.00 106 SER A O 1
ATOM 852 N N . GLU A 1 107 ? -3.377 7.827 5.847 1.00 73.00 107 GLU A N 1
ATOM 853 C CA . GLU A 1 107 ? -3.868 9.080 6.412 1.00 73.00 107 GLU A CA 1
ATOM 854 C C . GLU A 1 107 ? -5.302 9.379 5.955 1.00 73.00 107 GLU A C 1
ATOM 856 O O . GLU A 1 107 ? -6.155 9.709 6.786 1.00 73.00 107 GLU A O 1
ATOM 861 N N . LEU A 1 108 ? -5.600 9.182 4.665 1.00 72.88 108 LEU A N 1
ATOM 862 C CA . LEU A 1 108 ? -6.948 9.346 4.112 1.00 72.88 108 LEU A CA 1
ATOM 863 C C . LEU A 1 108 ? -7.956 8.391 4.754 1.00 72.88 108 LEU A C 1
ATOM 865 O O . LEU A 1 108 ? -9.048 8.809 5.138 1.00 72.88 108 LEU A O 1
ATOM 869 N N . ILE A 1 109 ? -7.599 7.118 4.917 1.00 67.88 109 ILE A N 1
ATOM 870 C CA . ILE A 1 109 ? -8.508 6.117 5.489 1.00 67.88 109 ILE A CA 1
ATOM 871 C C . ILE A 1 109 ? -8.754 6.390 6.976 1.00 67.88 109 ILE A C 1
ATOM 873 O O . ILE A 1 109 ? -9.900 6.348 7.431 1.00 67.88 109 ILE A O 1
ATOM 877 N N . ILE A 1 110 ? -7.716 6.775 7.727 1.00 68.12 110 ILE A N 1
ATOM 878 C CA . ILE A 1 110 ? -7.861 7.229 9.118 1.00 68.12 110 ILE A CA 1
ATOM 879 C C . ILE A 1 110 ? -8.804 8.434 9.197 1.00 68.12 110 ILE A C 1
ATOM 881 O O . ILE A 1 110 ? -9.624 8.514 10.116 1.00 68.12 110 ILE A O 1
ATOM 885 N N . LEU A 1 111 ? -8.697 9.378 8.260 1.00 67.81 111 LEU A N 1
ATOM 886 C CA . LEU A 1 111 ? -9.560 10.554 8.210 1.00 67.81 111 LEU A CA 1
ATOM 887 C C . LEU A 1 111 ? -11.020 10.162 7.943 1.00 67.81 111 LEU A C 1
ATOM 889 O O . LEU A 1 111 ? -11.900 10.551 8.714 1.00 67.81 111 LEU A O 1
ATOM 893 N N . PHE A 1 112 ? -11.285 9.369 6.901 1.00 65.19 112 PHE A N 1
ATOM 894 C CA . PHE A 1 112 ? -12.646 8.975 6.521 1.00 65.19 112 PHE A CA 1
ATOM 895 C C . PHE A 1 112 ? -13.383 8.250 7.644 1.00 65.19 112 PHE A C 1
ATOM 897 O O . PHE A 1 112 ? -14.573 8.474 7.866 1.00 65.19 112 PHE A O 1
ATOM 904 N N . GLU A 1 113 ? -12.680 7.438 8.418 1.00 65.94 113 GLU A N 1
ATOM 905 C CA . GLU A 1 113 ? -13.303 6.643 9.471 1.00 65.94 113 GLU A CA 1
ATOM 906 C C . GLU A 1 113 ? -13.381 7.359 10.815 1.00 65.94 113 GLU A C 1
ATOM 908 O O . GLU A 1 113 ? -14.317 7.122 11.575 1.00 65.94 113 GLU A O 1
ATOM 913 N N . LYS A 1 114 ? -12.524 8.354 11.069 1.00 68.00 114 LYS A N 1
ATOM 914 C CA . LYS A 1 114 ? -12.787 9.350 12.124 1.00 68.00 114 LYS A CA 1
ATOM 915 C C . LYS A 1 114 ? -14.031 10.191 11.827 1.00 68.00 114 LYS A C 1
ATOM 917 O O . LY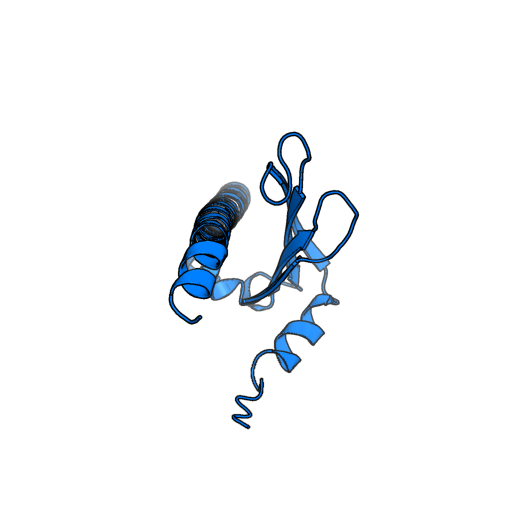S A 1 114 ? -14.714 10.613 12.760 1.00 68.00 114 LYS A O 1
ATOM 922 N N . LEU A 1 115 ? -14.325 10.437 10.551 1.00 60.31 115 LEU A N 1
ATOM 923 C CA . LEU A 1 115 ? -15.504 11.190 10.112 1.00 60.31 115 LEU A CA 1
ATOM 924 C C . LEU A 1 115 ? -16.777 10.330 10.077 1.00 60.31 115 LEU A C 1
ATOM 926 O O . LEU A 1 115 ? -17.873 10.853 10.272 1.00 60.31 115 LEU A O 1
ATOM 930 N N . ARG A 1 116 ? -16.663 9.012 9.886 1.00 63.28 116 ARG A N 1
ATOM 931 C CA . ARG A 1 116 ? -17.807 8.091 9.764 1.00 63.28 116 ARG A CA 1
ATOM 932 C C . ARG A 1 116 ? -18.818 8.149 10.926 1.00 63.28 116 ARG A C 1
ATOM 934 O O . ARG A 1 116 ? -20.015 8.123 10.632 1.00 63.28 116 ARG A O 1
ATOM 941 N N . PRO A 1 117 ? -18.419 8.249 12.212 1.00 61.31 117 PRO A N 1
ATOM 942 C CA . PRO A 1 117 ? -19.363 8.469 13.309 1.00 61.31 117 PRO A CA 1
ATOM 943 C C . PRO A 1 117 ? -20.121 9.793 13.170 1.00 61.31 117 PRO A C 1
ATOM 945 O O . PRO A 1 117 ? -21.335 9.821 13.329 1.00 61.31 117 PRO A O 1
ATOM 948 N N . GLN A 1 118 ? -19.427 10.866 12.778 1.00 59.19 118 GLN A N 1
ATOM 949 C CA . GLN A 1 118 ? -20.005 12.210 12.675 1.00 59.19 118 GLN A CA 1
ATOM 950 C C . GLN A 1 118 ? -21.052 12.300 11.558 1.00 59.19 118 GLN A C 1
ATOM 952 O O . GLN A 1 118 ? -22.060 12.980 11.704 1.00 59.19 118 GLN A O 1
ATOM 957 N N . VAL A 1 119 ? -20.846 11.583 10.449 1.00 54.72 119 VAL A N 1
ATOM 958 C CA . VAL A 1 119 ? -21.809 11.541 9.336 1.00 54.72 119 VAL A CA 1
ATOM 959 C C . VAL A 1 119 ? -23.054 10.724 9.694 1.00 54.72 119 VAL A C 1
ATOM 961 O O . VAL A 1 119 ? -24.153 11.075 9.269 1.00 54.72 119 VAL A O 1
ATOM 964 N N . LYS A 1 120 ? -22.919 9.658 10.497 1.00 50.62 120 LYS A N 1
ATOM 965 C CA . LYS A 1 120 ? -24.079 8.891 10.980 1.00 50.62 120 LYS A CA 1
ATOM 966 C C . LYS A 1 120 ? -24.976 9.715 11.902 1.00 50.62 120 LYS A C 1
ATOM 968 O O . LYS A 1 120 ? -26.187 9.583 11.790 1.00 50.62 120 LYS A O 1
ATOM 973 N N . ASP A 1 121 ? -24.395 10.575 12.732 1.00 49.22 121 ASP A N 1
ATOM 974 C CA . ASP A 1 121 ? -25.150 11.445 13.642 1.00 49.22 121 ASP A CA 1
ATOM 975 C C . ASP A 1 121 ? -25.870 12.601 12.916 1.00 49.22 121 ASP A C 1
ATOM 977 O O . ASP A 1 121 ? -26.839 13.138 13.437 1.00 49.22 121 ASP A O 1
ATOM 981 N N . ILE A 1 122 ? -25.427 12.983 11.710 1.00 50.53 122 ILE A N 1
ATOM 982 C CA . ILE A 1 122 ? -26.060 14.038 10.887 1.00 50.53 122 ILE A CA 1
ATOM 983 C C . ILE A 1 122 ? -27.231 13.495 10.047 1.00 50.53 122 ILE A C 1
ATOM 985 O O . ILE A 1 122 ? -28.111 14.251 9.639 1.00 50.53 122 ILE A O 1
ATOM 989 N N . LEU A 1 123 ? -27.230 12.193 9.750 1.00 43.88 123 LEU A N 1
ATOM 990 C CA . LEU A 1 123 ? -28.226 11.534 8.895 1.00 43.88 123 LEU A CA 1
ATOM 991 C C . LEU A 1 123 ? -29.334 10.808 9.686 1.00 43.88 123 LEU A C 1
ATOM 993 O O . LEU A 1 123 ? -30.133 10.093 9.077 1.00 43.88 123 LEU A O 1
ATOM 997 N N . GLN A 1 124 ? -29.377 10.977 11.011 1.00 42.34 124 GLN A N 1
ATOM 998 C CA . GLN A 1 124 ? -30.453 10.524 11.904 1.00 42.34 124 GLN A CA 1
ATOM 999 C C . GLN A 1 124 ? -31.311 11.702 12.366 1.00 42.34 124 GLN A C 1
ATOM 1001 O O . GLN A 1 124 ? -32.524 11.471 12.567 1.00 42.34 124 GLN A O 1
#

Sequence (124 aa):
MLLLGSCEEEDLQKDLNGSVLYTKKYELTYSKPLKLDTFQASLTGDDLNSSVLHFTITRYDGVLLYEEYVDAESIIGDDKDLDTLDIDSQNRLIHSRVDNFLQDKSELIILFEKLRPQVKDILQ